Protein AF-A0A7S2JIV0-F1 (afdb_monomer_lite)

Radius of gyration: 20.64 Å; chains: 1; bounding box: 57×29×48 Å

Foldseek 3Di:
DVLVLLVPVVSVVVVVVVVVVVVVVVCVVVVHDDDDPPQPPDDLVPDPPVPQPAQCCSPNNHGNCSPDDPVNVVVVVVVVVVVVVQVVCLVPVPDPVDNGPDDD

Secondary structure (DSSP, 8-state):
-HHHHHHSHHHHHHHHHHHHHHHHHHHHHHTPPPPP-------SSS--TTS-S-TT-SSSSS-TTTT--HHHHHHHHHHHHHHHHHHHHHHH---TT-SS----

Sequence (104 aa):
KLQGECKDPNRRKALLARKAEAKKKAAEEKGEEAPADEKVEIDMEDLDVFAVEDVTDVGTGEPLFANFAYEDWSLLTVRYELHLLLHSFKKDLADPDRPSFMEK

Structure (mmCIF, N/CA/C/O backbone):
data_AF-A0A7S2JIV0-F1
#
_entry.id   AF-A0A7S2JIV0-F1
#
loop_
_atom_site.group_PDB
_atom_site.id
_atom_site.type_symbol
_atom_site.label_atom_id
_atom_site.label_alt_id
_atom_site.label_comp_id
_atom_site.label_asym_id
_atom_site.label_entity_id
_atom_site.label_seq_id
_atom_site.pdbx_PDB_ins_code
_atom_site.Cartn_x
_atom_site.Cartn_y
_atom_site.Cartn_z
_atom_site.occupancy
_atom_site.B_iso_or_equiv
_atom_site.auth_seq_id
_atom_site.auth_comp_id
_atom_site.auth_asym_id
_atom_site.auth_atom_id
_atom_site.pdbx_PDB_model_num
ATOM 1 N N . LYS A 1 1 ? -5.007 10.866 9.360 1.00 45.34 1 LYS A N 1
ATOM 2 C CA . LYS A 1 1 ? -5.883 10.961 10.559 1.00 45.34 1 LYS A CA 1
ATOM 3 C C . LYS A 1 1 ? -6.578 9.628 10.859 1.00 45.34 1 LYS A C 1
ATOM 5 O O . LYS A 1 1 ? -6.435 9.172 11.979 1.00 45.34 1 LYS A O 1
ATOM 10 N N . LEU A 1 2 ? -7.170 8.938 9.870 1.00 46.25 2 LEU A N 1
ATOM 11 C CA . LEU A 1 2 ? -7.821 7.627 10.075 1.00 46.25 2 LEU A CA 1
ATOM 12 C C . LEU A 1 2 ? -6.913 6.502 10.622 1.00 46.25 2 LEU A C 1
ATOM 14 O O . LEU A 1 2 ? -7.365 5.697 11.424 1.00 46.25 2 LEU A O 1
ATOM 18 N N . GLN A 1 3 ? -5.636 6.432 10.227 1.00 44.09 3 GLN A N 1
ATOM 19 C CA . GLN A 1 3 ? -4.742 5.342 10.662 1.00 44.09 3 GLN A CA 1
ATOM 20 C C . GLN A 1 3 ? -4.431 5.352 12.169 1.00 44.09 3 GLN A C 1
ATOM 22 O O . GLN A 1 3 ? -4.336 4.290 12.774 1.00 44.09 3 GLN A O 1
ATOM 27 N N . GLY A 1 4 ? -4.302 6.531 12.790 1.00 52.34 4 GLY A N 1
ATOM 28 C CA . GLY A 1 4 ? -4.055 6.633 14.235 1.00 52.34 4 GLY A CA 1
ATOM 29 C C . GLY A 1 4 ? -5.270 6.215 15.065 1.00 52.34 4 GLY A C 1
ATOM 30 O O . GLY A 1 4 ? -5.126 5.607 16.117 1.00 52.34 4 GLY A O 1
ATOM 31 N N . GLU A 1 5 ? -6.474 6.469 14.551 1.00 48.16 5 GLU A N 1
ATOM 32 C CA . GLU A 1 5 ? -7.735 6.109 15.208 1.00 48.16 5 GLU A CA 1
ATOM 33 C C . GLU A 1 5 ? -8.006 4.594 15.183 1.00 48.16 5 GLU A C 1
ATOM 35 O O . GLU A 1 5 ? -8.701 4.093 16.064 1.00 48.16 5 GLU A O 1
ATOM 40 N N . CYS A 1 6 ? -7.422 3.855 14.231 1.00 51.72 6 CYS A N 1
ATOM 41 C CA . CYS A 1 6 ? -7.519 2.392 14.157 1.00 51.72 6 CYS A CA 1
ATOM 42 C C . CYS A 1 6 ? -6.554 1.654 15.103 1.00 51.72 6 CYS A C 1
ATOM 44 O O . CYS A 1 6 ? -6.814 0.501 15.444 1.00 51.72 6 CYS A O 1
ATOM 46 N N . LYS A 1 7 ? -5.457 2.296 15.536 1.00 55.00 7 LYS A N 1
ATOM 47 C CA . LYS A 1 7 ? -4.461 1.685 16.439 1.00 55.00 7 LYS A CA 1
ATOM 48 C C . LYS A 1 7 ? -4.901 1.674 17.908 1.00 55.00 7 LYS A C 1
ATOM 50 O O . LYS A 1 7 ? -4.462 0.814 18.664 1.00 55.00 7 LYS A O 1
ATOM 55 N N . ASP A 1 8 ? -5.800 2.576 18.308 1.00 67.75 8 ASP A N 1
ATOM 56 C CA . ASP A 1 8 ? -6.370 2.603 19.659 1.00 67.75 8 ASP A CA 1
ATOM 57 C C . ASP A 1 8 ? -7.493 1.548 19.801 1.00 67.75 8 ASP A C 1
ATOM 59 O O . ASP A 1 8 ? -8.554 1.700 19.182 1.00 67.75 8 ASP A O 1
ATOM 63 N N . PRO A 1 9 ? -7.358 0.518 20.661 1.00 58.44 9 PRO A N 1
ATOM 64 C CA . PRO A 1 9 ? -8.304 -0.605 20.725 1.00 58.44 9 PRO A CA 1
ATOM 65 C C . PRO A 1 9 ? -9.745 -0.192 21.073 1.00 58.44 9 PRO A C 1
ATOM 67 O O . PRO A 1 9 ? -10.706 -0.789 20.584 1.00 58.44 9 PRO A O 1
ATOM 70 N N . ASN A 1 10 ? -9.925 0.870 21.864 1.00 68.31 10 ASN A N 1
ATOM 71 C CA . ASN A 1 10 ? -11.253 1.397 22.202 1.00 68.31 10 ASN A CA 1
ATOM 72 C C . ASN A 1 10 ? -11.909 2.138 21.027 1.00 68.31 10 ASN A C 1
ATOM 74 O O . ASN A 1 10 ? -13.118 2.030 20.820 1.00 68.31 10 ASN A O 1
ATOM 78 N N . ARG A 1 11 ? -11.117 2.861 20.227 1.00 61.94 11 ARG A N 1
ATOM 79 C CA . ARG A 1 11 ? -11.609 3.565 19.035 1.00 61.94 11 ARG A CA 1
ATOM 80 C C . ARG A 1 11 ? -11.894 2.588 17.898 1.00 61.94 11 ARG A C 1
ATOM 82 O O . ARG A 1 11 ? -12.904 2.748 17.217 1.00 61.94 11 ARG A O 1
ATOM 89 N N . ARG A 1 12 ? -11.094 1.522 17.780 1.00 59.53 12 ARG A N 1
ATOM 90 C CA . ARG A 1 12 ? -11.320 0.394 16.864 1.00 59.53 12 ARG A CA 1
ATOM 91 C C . ARG A 1 12 ? -12.647 -0.311 17.148 1.00 59.53 12 ARG A C 1
ATOM 93 O O . ARG A 1 12 ? -13.466 -0.450 16.245 1.00 59.53 12 ARG A O 1
ATOM 100 N N . LYS A 1 13 ? -12.922 -0.650 18.416 1.00 65.69 13 LYS A N 1
ATOM 101 C CA . LYS A 1 13 ? -14.218 -1.222 18.833 1.00 65.69 13 LYS A CA 1
ATOM 102 C C . LYS A 1 13 ? -15.396 -0.292 18.526 1.00 65.69 13 LYS A C 1
ATOM 104 O O . LYS A 1 13 ? -16.418 -0.759 18.032 1.00 65.69 13 LYS A O 1
ATOM 109 N N . ALA A 1 14 ? -15.251 1.012 18.765 1.00 71.56 14 ALA A N 1
ATOM 110 C CA . ALA A 1 14 ? -16.298 1.990 18.463 1.00 71.56 14 ALA A CA 1
ATOM 111 C C . ALA A 1 14 ? -16.555 2.142 16.949 1.00 71.56 14 ALA A C 1
ATOM 113 O O . ALA A 1 14 ? -17.705 2.227 16.523 1.00 71.56 14 ALA A O 1
ATOM 114 N N . LEU A 1 15 ? -15.502 2.137 16.125 1.00 66.94 15 LEU A N 1
ATOM 115 C CA . LEU A 1 15 ? -15.609 2.186 14.664 1.00 66.94 15 LEU A CA 1
ATOM 116 C C . LEU A 1 15 ? -16.252 0.920 14.087 1.00 66.94 15 LEU A C 1
ATOM 118 O O . LEU A 1 15 ? -17.114 1.029 13.217 1.00 66.94 15 LEU A O 1
ATOM 122 N N . LEU A 1 16 ? -15.881 -0.258 14.595 1.00 67.19 16 LEU A N 1
ATOM 123 C CA . LEU A 1 16 ? -16.476 -1.537 14.199 1.00 67.19 16 LEU A CA 1
ATOM 124 C C . LEU A 1 16 ? -17.955 -1.616 14.592 1.00 67.19 16 LEU A C 1
ATOM 126 O O . LEU A 1 16 ? -18.778 -1.977 13.758 1.00 67.19 16 LEU A O 1
ATOM 130 N N . ALA A 1 17 ? -18.321 -1.183 15.804 1.00 73.56 17 ALA A N 1
ATOM 131 C CA . ALA A 1 17 ? -19.720 -1.116 16.233 1.00 73.56 17 ALA A CA 1
ATOM 132 C C . ALA A 1 17 ? -20.548 -0.172 15.345 1.00 73.56 17 ALA A C 1
ATOM 134 O O . ALA A 1 17 ? -21.646 -0.514 14.912 1.00 73.56 17 ALA A O 1
ATOM 135 N N . ARG A 1 18 ? -19.990 0.992 14.996 1.00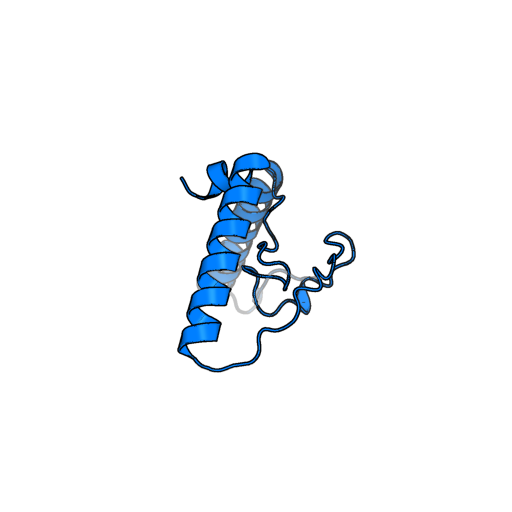 73.25 18 ARG A N 1
ATOM 136 C CA . ARG A 1 18 ? -20.659 1.980 14.143 1.00 73.25 18 ARG A CA 1
ATOM 137 C C . ARG A 1 18 ? -20.791 1.509 12.688 1.00 73.25 18 ARG A C 1
ATOM 139 O O . ARG A 1 18 ? -21.798 1.795 12.044 1.00 73.25 18 ARG A O 1
ATOM 146 N N . LYS A 1 19 ? -19.806 0.763 12.172 1.00 69.94 19 LYS A N 1
ATOM 147 C CA . LYS A 1 19 ? -19.886 0.089 10.864 1.00 69.94 19 LYS A CA 1
ATOM 148 C C . LYS A 1 19 ? -20.888 -1.070 10.878 1.00 69.94 19 LYS A C 1
ATOM 150 O O . LYS A 1 19 ? -21.611 -1.226 9.901 1.00 69.94 19 LYS A O 1
ATOM 155 N N . ALA A 1 20 ? -20.971 -1.836 11.964 1.00 68.12 20 ALA A N 1
ATOM 156 C CA . ALA A 1 20 ? -21.944 -2.915 12.127 1.00 68.12 20 ALA A CA 1
ATOM 157 C C . ALA A 1 20 ? -23.385 -2.381 12.206 1.00 68.12 20 ALA A C 1
ATOM 159 O O . ALA A 1 20 ? -24.271 -2.923 11.551 1.00 68.12 20 ALA A O 1
ATOM 160 N N . GLU A 1 21 ? -23.623 -1.273 12.917 1.00 70.81 21 GLU A N 1
ATOM 161 C CA . GLU A 1 21 ? -24.925 -0.588 12.909 1.00 70.81 21 GLU A CA 1
ATOM 162 C C . GLU A 1 21 ? -25.279 -0.024 11.528 1.00 70.81 21 GLU A C 1
ATOM 164 O O . GLU A 1 21 ? -26.428 -0.121 11.104 1.00 70.81 21 GLU A O 1
ATOM 169 N N . ALA A 1 22 ? -24.306 0.539 10.804 1.00 70.12 22 ALA A N 1
ATOM 170 C CA . ALA A 1 22 ? -24.526 1.021 9.442 1.00 70.12 22 ALA A CA 1
ATOM 171 C C . ALA A 1 22 ? -24.815 -0.130 8.460 1.00 70.12 22 ALA A C 1
ATOM 173 O O . ALA A 1 22 ? -25.721 -0.002 7.641 1.00 70.12 22 ALA A O 1
ATOM 174 N N . LYS A 1 23 ? -24.106 -1.266 8.574 1.00 65.38 23 LYS A N 1
ATOM 175 C CA . LYS A 1 23 ? -24.376 -2.487 7.794 1.00 65.38 23 LYS A CA 1
ATOM 176 C C . LYS A 1 23 ? -25.756 -3.069 8.128 1.00 65.38 23 LYS A C 1
ATOM 178 O O . LYS A 1 23 ? -26.481 -3.410 7.203 1.00 65.38 23 LYS A O 1
ATOM 183 N N . LYS A 1 24 ? -26.166 -3.104 9.405 1.00 63.97 24 LYS A N 1
ATOM 184 C CA . LYS A 1 24 ? -27.520 -3.534 9.806 1.00 63.97 24 LYS A CA 1
ATOM 185 C C . LYS A 1 24 ? -28.613 -2.635 9.235 1.00 63.97 24 LYS A C 1
ATOM 187 O O . LYS A 1 24 ? -29.556 -3.149 8.650 1.00 63.97 24 LYS A O 1
ATOM 192 N N . LYS A 1 25 ? -28.461 -1.310 9.332 1.00 67.81 25 LYS A N 1
ATOM 193 C CA . LYS A 1 25 ? -29.434 -0.363 8.760 1.00 67.81 25 LYS A CA 1
ATOM 194 C C . LYS A 1 25 ? -29.512 -0.453 7.235 1.00 67.81 25 LYS A C 1
ATOM 196 O O . LYS A 1 25 ? -30.600 -0.395 6.680 1.00 67.81 25 LYS A O 1
ATOM 201 N N . ALA A 1 26 ? -28.376 -0.647 6.563 1.00 62.91 26 ALA A N 1
ATOM 202 C CA . ALA A 1 26 ? -28.337 -0.829 5.114 1.00 62.91 26 ALA A CA 1
ATOM 203 C C . ALA A 1 26 ? -28.928 -2.180 4.657 1.00 62.91 26 ALA A C 1
ATOM 205 O O . ALA A 1 26 ? -29.488 -2.249 3.565 1.00 62.91 26 ALA A O 1
ATOM 206 N N . ALA A 1 27 ? -28.817 -3.235 5.473 1.00 58.31 27 ALA A N 1
ATOM 207 C CA . ALA A 1 27 ? -29.440 -4.536 5.220 1.00 58.31 27 ALA A CA 1
ATOM 208 C C . ALA A 1 27 ? -30.961 -4.506 5.471 1.00 58.31 27 ALA A C 1
ATOM 210 O O . ALA A 1 27 ? -31.721 -5.031 4.661 1.00 58.31 27 ALA A O 1
ATOM 211 N N . GLU A 1 28 ? -31.417 -3.808 6.521 1.00 63.81 28 GLU A N 1
ATOM 212 C CA . GLU A 1 28 ? -32.847 -3.579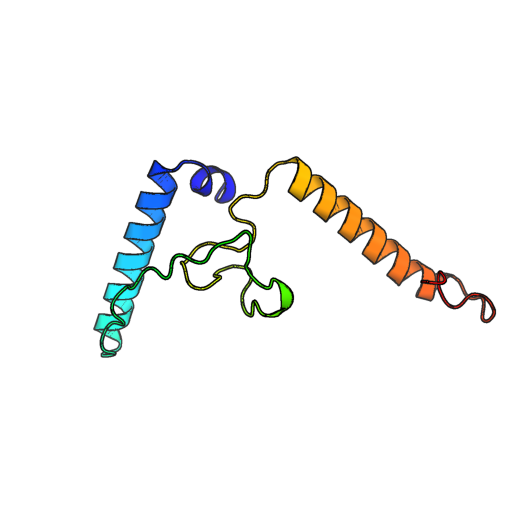 6.793 1.00 63.81 28 GLU A CA 1
ATOM 213 C C . GLU A 1 28 ? -33.528 -2.746 5.694 1.00 63.81 28 GLU A C 1
ATOM 215 O O . GLU A 1 28 ? -34.649 -3.063 5.303 1.00 63.81 28 GLU A O 1
ATOM 220 N N . GLU A 1 29 ? -32.858 -1.730 5.133 1.00 64.38 29 GLU A N 1
ATOM 221 C CA . GLU A 1 29 ? -33.388 -0.962 3.991 1.00 64.38 29 GLU A CA 1
ATOM 222 C C . GLU A 1 29 ? -33.416 -1.757 2.674 1.00 64.38 29 GLU A C 1
ATOM 224 O O . GLU A 1 29 ? -34.197 -1.425 1.780 1.00 64.38 29 GLU A O 1
ATOM 229 N N . LYS A 1 30 ? -32.591 -2.804 2.534 1.00 60.03 30 LYS A N 1
ATOM 230 C CA . LYS A 1 30 ? -32.517 -3.642 1.322 1.00 60.03 30 LYS A CA 1
ATOM 231 C C . LYS A 1 30 ? -33.291 -4.960 1.403 1.00 60.03 30 LYS A C 1
ATOM 233 O O . LYS A 1 30 ? -33.383 -5.645 0.388 1.00 60.03 30 LYS A O 1
ATOM 238 N N . GLY A 1 31 ? -33.886 -5.296 2.548 1.00 46.53 31 GLY A N 1
ATOM 239 C CA . GLY A 1 31 ? -34.717 -6.497 2.701 1.00 46.53 31 GLY A CA 1
ATOM 240 C C . GLY A 1 31 ? -33.959 -7.822 2.553 1.00 46.53 31 GLY A C 1
ATOM 241 O O . GLY A 1 31 ? -34.579 -8.837 2.246 1.00 46.53 31 GLY A O 1
ATOM 242 N N . GLU A 1 32 ? -32.639 -7.819 2.751 1.00 44.56 32 GLU A N 1
ATOM 243 C CA . GLU A 1 32 ? -31.803 -9.025 2.784 1.00 44.56 32 GLU A CA 1
ATOM 244 C C . GLU A 1 32 ? -31.659 -9.504 4.236 1.00 44.56 32 GLU A C 1
ATOM 246 O O . GLU A 1 32 ? -31.314 -8.721 5.125 1.00 44.56 32 GLU A O 1
ATOM 251 N N . GLU A 1 33 ? -31.942 -10.788 4.487 1.00 40.72 33 GLU A N 1
ATOM 252 C CA . GLU A 1 33 ? -31.718 -11.417 5.792 1.00 40.72 33 GLU A CA 1
ATOM 253 C C . GLU A 1 33 ? -30.252 -11.245 6.205 1.00 40.72 33 GLU A C 1
ATOM 255 O O . GLU A 1 33 ? -29.326 -11.608 5.479 1.00 40.72 33 GLU A O 1
ATOM 260 N N . ALA A 1 34 ? -30.054 -10.650 7.383 1.00 40.56 34 ALA A N 1
ATOM 261 C CA . ALA A 1 34 ? -28.741 -10.368 7.937 1.00 40.56 34 ALA A CA 1
ATOM 262 C C . ALA A 1 34 ? -27.907 -11.659 8.026 1.00 40.56 34 ALA A C 1
ATOM 264 O O . ALA A 1 34 ? -28.349 -12.600 8.695 1.00 40.56 34 ALA A O 1
ATOM 265 N N . PRO A 1 35 ? -26.694 -11.720 7.442 1.00 42.50 35 PRO A N 1
ATOM 266 C CA . PRO A 1 35 ? -25.797 -12.813 7.753 1.00 42.50 35 PRO A CA 1
ATOM 267 C C . PRO A 1 35 ? -25.451 -12.696 9.238 1.00 42.50 35 PRO A C 1
ATOM 269 O O . PRO A 1 35 ? -25.063 -11.629 9.730 1.00 42.50 35 PRO A O 1
ATOM 272 N N . ALA A 1 36 ? -25.684 -13.786 9.966 1.00 40.50 36 ALA A N 1
ATOM 273 C CA . ALA A 1 36 ? -25.243 -13.928 11.337 1.00 40.50 36 ALA A CA 1
ATOM 274 C C . ALA A 1 36 ? -23.729 -13.690 11.375 1.00 40.50 36 ALA A C 1
ATOM 276 O O . ALA A 1 36 ? -22.969 -14.327 10.651 1.00 40.50 36 ALA A O 1
ATOM 277 N N . ASP A 1 37 ? -23.336 -12.718 12.193 1.00 45.72 37 ASP A N 1
ATOM 278 C CA . ASP A 1 37 ? -21.969 -12.277 12.451 1.00 45.72 37 ASP A CA 1
ATOM 279 C C . ASP A 1 37 ? -21.224 -13.382 13.224 1.00 45.72 37 ASP A C 1
ATOM 281 O O . ASP A 1 37 ? -20.976 -13.274 14.426 1.00 45.72 37 ASP A O 1
ATOM 285 N N . GLU A 1 38 ? -20.921 -14.497 12.554 1.00 42.81 38 GLU A N 1
ATOM 286 C CA . GLU A 1 38 ? -19.776 -15.316 12.929 1.00 42.81 38 GLU A CA 1
ATOM 287 C C . GLU A 1 38 ? -18.550 -14.482 12.578 1.00 42.81 38 GLU A C 1
ATOM 289 O O . GLU A 1 38 ? -18.145 -14.384 11.421 1.00 42.81 38 GLU A O 1
ATOM 294 N N . LYS A 1 39 ? -17.974 -13.832 13.592 1.00 50.88 39 LYS A N 1
ATOM 295 C CA . LYS A 1 39 ? -16.605 -13.335 13.508 1.00 50.88 39 LYS A CA 1
ATOM 296 C C . LYS A 1 39 ? -15.723 -14.543 13.241 1.00 50.88 39 LYS A C 1
ATOM 298 O O . LYS A 1 39 ? -15.307 -15.220 14.176 1.00 50.88 39 LYS A O 1
ATOM 303 N N . VAL A 1 40 ? -15.495 -14.833 11.967 1.00 57.09 40 VAL A N 1
ATOM 304 C CA . VAL A 1 40 ? -14.457 -15.757 11.545 1.00 57.09 40 VAL A CA 1
ATOM 305 C C . VAL A 1 40 ? -13.170 -15.129 12.057 1.00 57.09 40 VAL A C 1
ATOM 307 O O . VAL A 1 40 ? -12.742 -14.091 11.559 1.00 57.09 40 VAL A O 1
ATOM 310 N N . GLU A 1 41 ? -12.617 -15.663 13.143 1.00 59.47 41 GLU A N 1
ATOM 311 C CA . GLU A 1 41 ? -11.292 -15.269 13.607 1.00 59.47 41 GLU A CA 1
ATOM 312 C C . GLU A 1 41 ? -10.308 -15.758 12.547 1.00 59.47 41 GLU A C 1
ATOM 314 O O . GLU A 1 41 ? -9.915 -16.920 12.520 1.00 59.47 41 GLU A O 1
ATOM 319 N N . ILE A 1 42 ? -10.002 -14.878 11.595 1.00 68.69 42 ILE A N 1
ATOM 320 C CA . ILE A 1 42 ? -8.978 -15.129 10.594 1.00 68.69 42 ILE A CA 1
ATOM 321 C C . ILE A 1 42 ? -7.640 -14.956 11.295 1.00 68.69 42 ILE A C 1
ATOM 323 O O . ILE A 1 42 ? -7.309 -13.857 11.752 1.00 68.69 42 ILE A O 1
ATOM 327 N N . ASP A 1 43 ? -6.892 -16.048 11.382 1.00 76.00 43 ASP A N 1
ATOM 328 C CA . ASP A 1 43 ? -5.508 -16.008 11.817 1.00 76.00 43 ASP A CA 1
ATOM 329 C C . ASP A 1 43 ? -4.685 -15.247 10.769 1.00 76.00 43 ASP A C 1
ATOM 331 O O . ASP A 1 43 ? -4.518 -15.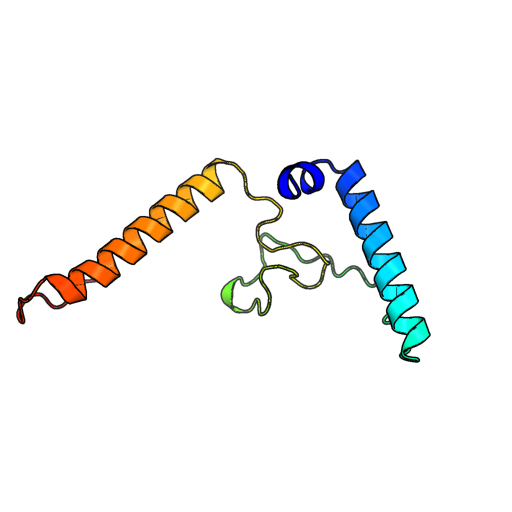704 9.640 1.00 76.00 43 ASP A O 1
ATOM 335 N N . MET A 1 44 ? -4.221 -14.046 11.122 1.00 73.62 44 MET A N 1
ATOM 336 C CA . MET A 1 44 ? -3.434 -13.212 10.212 1.00 73.62 44 MET A CA 1
ATOM 337 C C . MET A 1 44 ? -2.031 -13.780 9.958 1.00 73.62 44 MET A C 1
ATOM 339 O O . MET A 1 44 ? -1.388 -13.352 9.002 1.00 73.62 44 MET A O 1
ATOM 343 N N . GLU A 1 45 ? -1.544 -14.688 10.808 1.00 77.00 45 GLU A N 1
ATOM 344 C CA . GLU A 1 45 ? -0.210 -15.285 10.682 1.00 77.00 45 GLU A CA 1
ATOM 345 C C . GLU A 1 45 ? -0.206 -16.419 9.646 1.00 77.00 45 GLU A C 1
ATOM 347 O O . GLU A 1 45 ? 0.747 -16.532 8.874 1.00 77.00 45 GLU A O 1
ATOM 352 N N . ASP A 1 46 ? -1.308 -17.171 9.561 1.00 82.12 46 ASP A N 1
ATOM 353 C CA . ASP A 1 46 ? -1.494 -18.305 8.642 1.00 82.12 46 ASP A CA 1
ATOM 354 C C . ASP A 1 46 ? -2.350 -17.968 7.398 1.00 82.12 46 ASP A C 1
ATOM 356 O O . ASP A 1 46 ? -2.652 -18.840 6.577 1.00 82.12 46 ASP A O 1
ATOM 360 N N . LEU A 1 47 ? -2.741 -16.701 7.216 1.00 84.50 47 LEU A N 1
ATOM 361 C CA . LEU A 1 47 ? -3.527 -16.257 6.062 1.00 84.50 47 LEU A CA 1
ATOM 362 C C . LEU A 1 47 ? -2.707 -16.310 4.759 1.00 84.50 47 LEU A C 1
ATOM 364 O O . LEU A 1 47 ? -1.672 -15.653 4.631 1.00 84.50 47 LEU A O 1
ATOM 368 N N . ASP A 1 48 ? -3.223 -17.007 3.740 1.00 87.75 48 ASP A N 1
ATOM 369 C CA . ASP A 1 48 ? -2.662 -16.942 2.386 1.00 87.75 48 ASP A CA 1
ATOM 370 C C . ASP A 1 48 ? -2.914 -15.565 1.759 1.00 87.75 48 ASP A C 1
ATOM 372 O O . ASP A 1 48 ? -3.989 -15.255 1.242 1.00 87.75 48 ASP A O 1
ATOM 376 N N . VAL A 1 49 ? -1.870 -14.743 1.782 1.00 87.00 49 VAL A N 1
ATOM 377 C CA . VAL A 1 49 ? -1.876 -13.355 1.316 1.00 87.00 49 VAL A CA 1
ATOM 378 C C . VAL A 1 49 ? -2.198 -13.222 -0.177 1.00 87.00 49 VAL A C 1
ATOM 380 O O . VAL A 1 49 ? -2.668 -12.168 -0.603 1.00 87.00 49 VAL A O 1
ATOM 383 N N . PHE A 1 50 ? -1.947 -14.258 -0.983 1.00 88.12 50 PHE A N 1
ATOM 384 C CA . PHE A 1 50 ? -2.200 -14.226 -2.428 1.00 88.12 50 PHE A CA 1
ATOM 385 C C . PHE A 1 50 ? -3.647 -14.568 -2.788 1.00 88.12 50 PHE A C 1
ATOM 387 O O . PHE A 1 50 ? -4.103 -14.198 -3.870 1.00 88.12 50 PHE A O 1
ATOM 394 N N . ALA A 1 51 ? -4.363 -15.246 -1.891 1.00 88.06 51 ALA A N 1
ATOM 395 C CA . ALA A 1 51 ? -5.779 -15.564 -2.046 1.00 88.06 51 ALA A CA 1
ATOM 396 C C . ALA A 1 51 ? -6.704 -14.428 -1.568 1.00 88.06 51 ALA A C 1
ATOM 398 O O . ALA A 1 51 ? -7.920 -14.518 -1.723 1.00 88.06 51 ALA A O 1
ATOM 399 N N . VAL A 1 52 ? -6.147 -13.355 -0.992 1.00 88.19 52 VAL A N 1
ATOM 400 C CA . VAL A 1 52 ? -6.914 -12.192 -0.529 1.00 88.19 52 VAL A CA 1
ATOM 401 C C . VAL A 1 52 ? -7.417 -11.378 -1.723 1.00 88.19 52 VAL A C 1
ATOM 403 O O . VAL A 1 52 ? -6.633 -10.764 -2.446 1.00 88.19 52 VAL A O 1
ATOM 406 N N . GLU A 1 53 ? -8.738 -11.328 -1.898 1.00 88.81 53 GLU A N 1
ATOM 407 C CA . GLU A 1 53 ? -9.383 -10.533 -2.955 1.0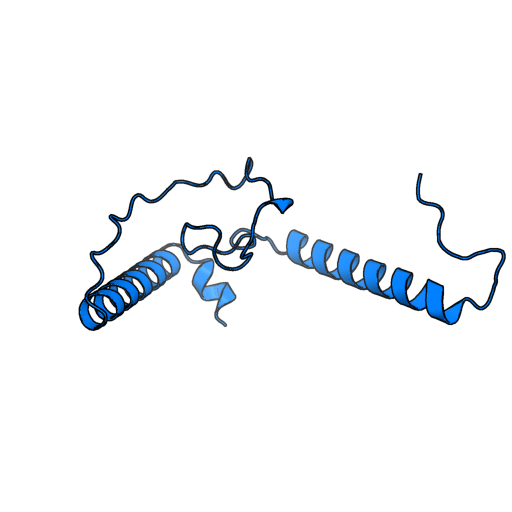0 88.81 53 GLU A CA 1
ATOM 408 C C . GLU A 1 53 ? -9.419 -9.027 -2.633 1.00 88.81 53 GLU A C 1
ATOM 410 O O . GLU A 1 53 ? -9.177 -8.201 -3.514 1.00 88.81 53 GLU A O 1
ATOM 415 N N . ASP A 1 54 ? -9.687 -8.659 -1.372 1.00 87.69 54 ASP A N 1
ATOM 416 C CA . ASP A 1 54 ? -9.734 -7.268 -0.903 1.00 87.69 54 ASP A CA 1
ATOM 417 C C . ASP A 1 54 ? -8.784 -7.053 0.283 1.00 87.69 54 ASP A C 1
ATOM 419 O O . ASP A 1 54 ? -9.012 -7.489 1.409 1.00 87.69 54 ASP A O 1
ATOM 423 N N . VAL A 1 55 ? -7.703 -6.311 0.044 1.00 89.31 55 VAL A N 1
ATOM 424 C CA . VAL A 1 55 ? -6.698 -5.986 1.070 1.00 89.31 55 VAL A CA 1
ATOM 425 C C . VAL A 1 55 ? -7.214 -5.032 2.155 1.00 89.31 55 VAL A C 1
ATOM 427 O O . VAL A 1 55 ? -6.552 -4.846 3.179 1.00 89.31 55 VAL A O 1
ATOM 430 N N . THR A 1 56 ? -8.360 -4.384 1.936 1.00 89.00 56 THR A N 1
ATOM 431 C CA . THR A 1 56 ? -8.973 -3.440 2.879 1.00 89.00 56 THR A CA 1
ATOM 432 C C . THR A 1 56 ? -10.005 -4.081 3.805 1.00 89.00 56 THR A C 1
ATOM 434 O O . THR A 1 56 ? -10.317 -3.494 4.846 1.00 89.00 56 THR A O 1
ATOM 437 N N . ASP A 1 57 ? -10.474 -5.283 3.468 1.00 86.94 57 ASP A N 1
ATOM 438 C CA . ASP A 1 57 ? -11.376 -6.097 4.278 1.00 86.94 57 ASP A CA 1
ATOM 439 C C . ASP A 1 57 ? -11.124 -7.583 3.993 1.00 86.94 57 ASP A C 1
ATOM 441 O O . ASP A 1 57 ? -11.595 -8.126 2.997 1.00 86.94 57 ASP A O 1
ATOM 445 N N . VAL A 1 58 ? -10.403 -8.257 4.893 1.00 83.69 58 VAL A N 1
ATOM 446 C CA . VAL A 1 58 ? -10.102 -9.693 4.739 1.00 83.69 58 VAL A CA 1
ATOM 447 C C . VAL A 1 58 ? -11.271 -10.608 5.141 1.00 83.69 58 VAL A C 1
ATOM 449 O O . VAL A 1 58 ? -11.101 -11.818 5.199 1.00 83.69 58 VAL A O 1
ATOM 452 N N . GLY A 1 59 ? -12.454 -10.054 5.433 1.00 78.19 59 GLY A N 1
ATOM 453 C CA . GLY A 1 59 ? -13.647 -10.785 5.884 1.00 78.19 59 GLY A CA 1
ATOM 454 C C . GLY A 1 59 ? -14.033 -10.498 7.338 1.00 78.19 59 GLY A C 1
ATOM 455 O O . GLY A 1 59 ? -15.152 -10.787 7.756 1.00 78.19 59 GLY A O 1
ATOM 456 N N . THR A 1 60 ? -13.141 -9.866 8.105 1.00 74.44 60 THR A N 1
ATOM 457 C CA . THR A 1 60 ? -13.362 -9.456 9.505 1.00 74.44 60 THR A CA 1
ATOM 458 C C . THR A 1 60 ? -13.701 -7.971 9.656 1.00 74.44 60 THR A C 1
ATOM 460 O O . THR A 1 60 ? -13.932 -7.489 10.769 1.00 74.44 60 THR A O 1
ATOM 463 N N . GLY A 1 61 ? -13.730 -7.212 8.555 1.00 78.88 61 GLY A N 1
ATOM 464 C CA . GLY A 1 61 ? -13.839 -5.754 8.569 1.00 78.88 61 GLY A CA 1
ATOM 465 C C . GLY A 1 61 ? -12.530 -5.034 8.914 1.00 78.88 61 GLY A C 1
ATOM 466 O O . GLY A 1 61 ? -12.545 -3.807 9.091 1.00 78.88 61 GLY A O 1
ATOM 467 N N . GLU A 1 62 ? -11.421 -5.771 9.025 1.00 83.62 62 GLU A N 1
ATOM 468 C CA . GLU A 1 62 ? -10.073 -5.248 9.245 1.00 83.62 62 GLU A CA 1
ATOM 469 C C . GLU A 1 62 ? -9.231 -5.380 7.959 1.00 83.62 62 GLU A C 1
ATOM 471 O O . GLU A 1 62 ? -9.338 -6.383 7.252 1.00 83.62 62 GLU A O 1
ATOM 476 N N . PRO A 1 63 ? -8.405 -4.372 7.618 1.00 90.00 63 PRO A N 1
ATOM 477 C CA . PRO A 1 63 ? -7.509 -4.469 6.474 1.00 90.00 63 PRO A CA 1
ATOM 478 C C . PRO A 1 63 ? -6.338 -5.404 6.774 1.00 90.00 63 PRO A C 1
ATOM 480 O O . PRO A 1 63 ? -5.873 -5.486 7.910 1.00 90.00 63 PRO A O 1
ATOM 483 N N . LEU A 1 64 ? -5.769 -6.002 5.732 1.00 89.44 64 LEU A N 1
ATOM 484 C CA . LEU A 1 64 ? -4.612 -6.897 5.830 1.00 89.44 64 LEU A CA 1
ATOM 485 C C . LEU A 1 64 ? -3.399 -6.235 6.518 1.00 89.44 64 LEU A C 1
ATOM 487 O O . LEU A 1 64 ? -2.632 -6.867 7.233 1.00 89.44 64 LEU A O 1
ATOM 491 N N . PHE A 1 65 ? -3.247 -4.924 6.338 1.00 88.81 65 PHE A N 1
ATOM 492 C CA . PHE A 1 65 ? -2.167 -4.118 6.913 1.00 88.81 65 PHE A CA 1
ATOM 493 C C . PHE A 1 65 ? -2.542 -3.461 8.256 1.00 88.81 65 PHE A C 1
ATOM 495 O O . PHE A 1 65 ? -1.886 -2.505 8.681 1.00 88.81 65 PHE A O 1
ATOM 502 N N . ALA A 1 66 ? -3.603 -3.920 8.935 1.00 88.12 66 ALA A N 1
ATOM 503 C CA . ALA A 1 66 ? -4.084 -3.327 10.190 1.00 88.12 66 ALA A CA 1
ATOM 504 C C . ALA A 1 66 ? -3.000 -3.258 11.278 1.00 88.12 66 ALA A C 1
ATOM 506 O O . ALA A 1 66 ? -2.923 -2.268 12.011 1.00 88.12 66 ALA A O 1
ATOM 507 N N . ASN A 1 67 ? -2.148 -4.283 11.345 1.00 88.19 67 ASN A N 1
ATOM 508 C CA . ASN A 1 67 ? -1.125 -4.437 12.378 1.00 88.19 67 ASN A CA 1
ATOM 509 C C . ASN A 1 67 ? 0.274 -3.965 11.948 1.00 88.19 67 ASN A C 1
ATOM 511 O O . ASN A 1 67 ? 1.227 -4.167 12.693 1.00 88.19 67 ASN A O 1
ATOM 515 N N . PHE A 1 68 ? 0.414 -3.293 10.798 1.00 90.81 68 PHE A N 1
ATOM 516 C CA . PHE A 1 68 ? 1.717 -2.794 10.347 1.00 90.81 68 PHE A CA 1
ATOM 517 C C . PHE A 1 68 ? 2.313 -1.766 11.328 1.00 90.81 68 PHE A C 1
ATOM 519 O O . PHE A 1 68 ? 1.719 -0.718 11.659 1.00 90.81 68 PHE A O 1
ATOM 526 N N . ALA A 1 69 ? 3.536 -2.057 11.758 1.00 91.88 69 ALA A N 1
ATOM 527 C CA . ALA A 1 69 ? 4.423 -1.166 12.477 1.00 91.88 69 ALA A CA 1
ATOM 528 C C . ALA A 1 69 ? 5.133 -0.206 11.510 1.00 91.88 69 ALA A C 1
ATOM 530 O O . ALA A 1 69 ? 4.929 -0.222 10.295 1.00 91.88 69 ALA A O 1
ATOM 531 N N . TYR A 1 70 ? 5.926 0.711 12.060 1.00 93.06 70 TYR A N 1
ATOM 532 C CA . TYR A 1 70 ? 6.631 1.712 11.258 1.00 93.06 70 TYR A CA 1
ATOM 533 C C . TYR A 1 70 ? 7.632 1.061 10.286 1.00 93.06 70 TYR A C 1
ATOM 535 O O . TYR A 1 70 ? 7.793 1.498 9.144 1.00 93.06 70 TYR A O 1
ATOM 543 N N . GLU A 1 71 ? 8.267 -0.013 10.737 1.00 95.06 71 GLU A N 1
ATOM 544 C CA . GLU A 1 71 ? 9.232 -0.818 10.006 1.00 95.06 71 GLU A CA 1
ATOM 545 C C . GLU A 1 71 ? 8.593 -1.475 8.779 1.00 95.06 71 GLU A C 1
ATOM 547 O O . GLU A 1 71 ? 9.181 -1.433 7.700 1.00 95.06 71 GLU A O 1
ATOM 552 N N . ASP A 1 72 ? 7.361 -1.979 8.901 1.00 93.06 72 ASP A N 1
ATOM 553 C CA . ASP A 1 72 ? 6.622 -2.587 7.789 1.00 93.06 72 ASP A CA 1
ATOM 554 C C . ASP A 1 72 ? 6.319 -1.561 6.691 1.00 93.06 72 ASP A C 1
ATOM 556 O O . ASP A 1 72 ? 6.528 -1.819 5.505 1.00 93.06 72 ASP A O 1
ATOM 560 N N . TRP A 1 73 ? 5.902 -0.348 7.073 1.00 93.62 73 TRP A N 1
ATOM 561 C CA . TRP A 1 73 ? 5.686 0.750 6.122 1.00 93.62 73 TRP A CA 1
ATOM 562 C C . TRP A 1 73 ? 6.982 1.207 5.453 1.00 93.62 73 TRP A C 1
ATOM 564 O O . TRP A 1 73 ? 6.990 1.527 4.261 1.00 93.62 73 TRP A O 1
ATOM 574 N N . SER A 1 74 ? 8.083 1.215 6.203 1.00 96.12 74 SER A N 1
ATOM 575 C CA . SER A 1 74 ? 9.404 1.553 5.674 1.00 96.12 74 SER A CA 1
ATOM 576 C C . SER A 1 74 ? 9.864 0.506 4.656 1.00 96.12 74 SER A C 1
ATOM 578 O O . SER A 1 74 ? 10.280 0.856 3.551 1.00 96.12 74 SER A O 1
ATOM 580 N N . LEU A 1 75 ? 9.713 -0.781 4.980 1.00 96.25 75 LEU A N 1
ATOM 581 C CA . LEU A 1 75 ? 10.020 -1.892 4.079 1.00 96.25 75 LEU A CA 1
ATOM 582 C C . LEU A 1 75 ? 9.144 -1.875 2.823 1.00 96.25 75 LEU A C 1
ATOM 584 O O . LEU A 1 75 ? 9.662 -2.064 1.721 1.00 96.25 75 LEU A O 1
ATOM 588 N N . LEU A 1 76 ? 7.841 -1.611 2.965 1.00 95.00 76 LEU A N 1
ATOM 589 C CA . LEU A 1 76 ? 6.927 -1.467 1.831 1.00 95.00 76 LEU A CA 1
ATOM 590 C C . LEU A 1 76 ? 7.370 -0.332 0.902 1.00 95.00 76 LEU A C 1
ATOM 592 O O . LEU A 1 76 ? 7.395 -0.516 -0.314 1.00 95.00 76 LEU A O 1
ATOM 596 N N . THR A 1 77 ? 7.749 0.814 1.470 1.00 96.75 77 THR A N 1
ATOM 597 C CA . THR A 1 77 ? 8.208 1.981 0.703 1.00 96.75 77 THR A CA 1
ATOM 598 C C . THR A 1 77 ? 9.446 1.638 -0.120 1.00 96.75 77 THR A C 1
ATOM 600 O O . THR A 1 77 ? 9.433 1.797 -1.338 1.00 96.75 77 THR A O 1
ATOM 603 N N . VAL A 1 78 ? 10.474 1.067 0.514 1.00 97.19 78 VAL A N 1
ATOM 604 C CA . VAL A 1 78 ? 11.711 0.669 -0.179 1.00 97.19 78 VAL A CA 1
ATOM 605 C C . VAL A 1 78 ? 11.434 -0.384 -1.254 1.00 97.19 78 VAL A C 1
ATOM 607 O O . VAL A 1 78 ? 11.954 -0.288 -2.366 1.00 97.19 78 VAL A O 1
ATOM 610 N N . ARG A 1 79 ? 10.586 -1.382 -0.968 1.00 95.44 79 ARG A N 1
ATOM 611 C CA . ARG A 1 79 ? 10.202 -2.400 -1.957 1.00 95.44 79 ARG A CA 1
ATOM 612 C C . ARG A 1 79 ? 9.513 -1.768 -3.165 1.00 95.44 79 ARG A C 1
ATOM 614 O O . ARG A 1 79 ? 9.809 -2.152 -4.294 1.00 95.44 79 ARG A O 1
ATOM 621 N N . TYR A 1 80 ? 8.615 -0.813 -2.940 1.00 95.88 80 TYR A N 1
ATOM 622 C CA . TYR A 1 80 ? 7.916 -0.111 -4.011 1.00 95.88 80 TYR A CA 1
ATOM 623 C C . TYR A 1 80 ? 8.869 0.743 -4.861 1.00 95.88 80 TYR A C 1
ATOM 625 O O . TYR A 1 80 ? 8.817 0.685 -6.089 1.00 95.88 80 TYR A O 1
ATOM 633 N N . GLU A 1 81 ? 9.789 1.472 -4.229 1.00 96.69 81 GLU A N 1
ATOM 634 C CA . GLU A 1 81 ? 10.809 2.265 -4.924 1.00 96.69 81 GLU A CA 1
ATOM 635 C C . GLU A 1 81 ? 11.723 1.392 -5.792 1.00 96.69 81 GLU A C 1
ATOM 637 O O . GLU A 1 81 ? 11.938 1.693 -6.968 1.00 96.69 81 GLU A O 1
ATOM 642 N N . LEU A 1 82 ? 12.207 0.268 -5.254 1.00 94.56 82 LEU A N 1
ATOM 643 C CA . LEU A 1 82 ? 13.013 -0.691 -6.012 1.00 94.56 82 LEU A CA 1
ATOM 644 C C . LEU A 1 82 ? 12.214 -1.328 -7.153 1.00 94.56 82 LEU A C 1
ATOM 646 O O . LEU A 1 82 ? 12.730 -1.460 -8.260 1.00 94.56 82 LEU A O 1
ATOM 650 N N . HIS A 1 83 ? 10.949 -1.683 -6.920 1.00 92.06 83 HIS A N 1
ATOM 651 C CA . HIS A 1 83 ? 10.078 -2.224 -7.961 1.00 92.06 83 HIS A CA 1
ATOM 652 C C . HIS A 1 83 ? 9.921 -1.242 -9.130 1.00 92.06 83 HIS A C 1
ATOM 654 O O . HIS A 1 83 ? 10.059 -1.643 -10.288 1.00 92.06 83 HIS A O 1
ATOM 660 N N . LEU A 1 84 ? 9.693 0.044 -8.842 1.00 93.19 84 LEU A N 1
ATOM 661 C CA . LEU A 1 84 ? 9.623 1.088 -9.864 1.00 93.19 84 LEU A CA 1
ATOM 662 C C . LEU A 1 84 ? 10.953 1.268 -10.598 1.00 93.19 84 LEU A C 1
ATOM 664 O O . LEU A 1 84 ? 10.947 1.346 -11.825 1.00 93.19 84 LEU A O 1
ATOM 668 N N . LEU A 1 85 ? 12.075 1.282 -9.874 1.00 91.06 85 LEU A N 1
ATOM 669 C CA . LEU A 1 85 ? 13.409 1.396 -10.464 1.00 91.06 85 LEU A CA 1
ATOM 670 C C . LEU A 1 85 ? 13.700 0.245 -11.436 1.00 91.06 85 LEU A C 1
ATOM 672 O O . LEU A 1 85 ? 14.217 0.469 -12.527 1.00 91.06 85 LEU A O 1
ATOM 676 N N . LEU A 1 86 ? 13.336 -0.988 -11.076 1.00 87.88 86 LEU A N 1
ATOM 677 C CA . LEU A 1 86 ? 13.487 -2.152 -11.953 1.00 87.88 86 LEU A CA 1
ATOM 678 C C . LEU A 1 86 ? 12.617 -2.027 -13.215 1.00 87.88 86 LEU A C 1
ATOM 680 O O . LEU A 1 86 ? 13.068 -2.336 -14.320 1.00 87.88 86 LEU A O 1
ATOM 684 N N . HIS A 1 87 ? 11.383 -1.537 -13.068 1.00 87.25 87 HIS A N 1
ATOM 685 C CA . HIS A 1 87 ? 10.470 -1.327 -14.193 1.00 87.25 87 HIS A CA 1
ATOM 686 C C . HIS A 1 87 ? 10.923 -0.202 -15.129 1.00 87.25 87 HIS A C 1
ATOM 688 O O . HIS A 1 87 ? 10.756 -0.328 -16.346 1.00 87.25 87 HIS A O 1
ATOM 694 N N . SER A 1 88 ? 11.480 0.890 -14.597 1.00 88.81 88 SER A N 1
ATOM 695 C CA . SER A 1 88 ? 12.029 1.977 -15.414 1.00 88.81 88 SER A CA 1
ATOM 696 C C . SER A 1 88 ? 13.328 1.558 -16.091 1.00 88.81 88 SER A C 1
ATOM 698 O O . SER A 1 88 ? 13.492 1.802 -17.281 1.00 88.81 88 SER A O 1
ATOM 700 N N . PHE A 1 89 ? 14.198 0.826 -15.388 1.00 85.75 89 PHE A 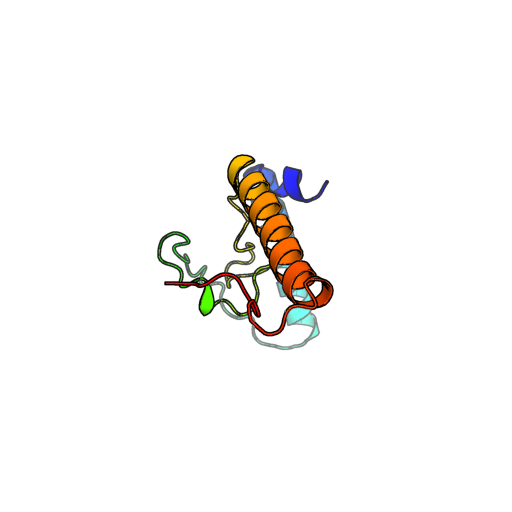N 1
A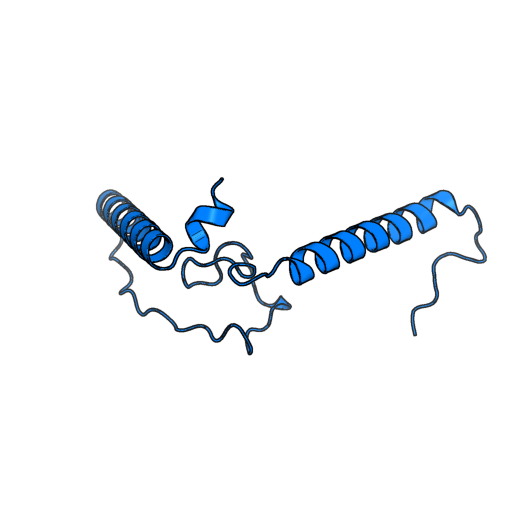TOM 701 C CA . PHE A 1 89 ? 15.461 0.329 -15.929 1.00 85.75 89 PHE A CA 1
ATOM 702 C C . PHE A 1 89 ? 15.257 -0.454 -17.227 1.00 85.75 89 PHE A C 1
ATOM 704 O O . PHE A 1 89 ? 15.892 -0.142 -18.226 1.00 85.75 89 PHE A O 1
ATOM 711 N N . LYS A 1 90 ? 14.300 -1.392 -17.277 1.00 78.06 90 LYS A N 1
ATOM 712 C CA . LYS A 1 90 ? 13.993 -2.142 -18.510 1.00 78.06 90 LYS A CA 1
ATOM 713 C C . LYS A 1 90 ? 13.612 -1.241 -19.696 1.00 78.06 90 LYS A C 1
ATOM 715 O O . LYS A 1 90 ? 13.880 -1.600 -20.839 1.00 78.06 90 LYS A O 1
ATOM 720 N N . LYS A 1 91 ? 12.958 -0.104 -19.445 1.00 82.62 91 LYS A N 1
ATOM 721 C CA . LYS A 1 91 ? 12.565 0.854 -20.492 1.00 82.62 91 LYS A CA 1
ATOM 722 C C . LYS A 1 91 ? 13.740 1.726 -20.939 1.00 82.62 91 LYS A C 1
ATOM 724 O O . LYS A 1 91 ? 13.855 2.002 -22.128 1.00 82.62 91 LYS A O 1
ATOM 729 N N . ASP A 1 92 ? 14.600 2.117 -20.002 1.00 85.94 92 ASP A N 1
ATOM 730 C CA . ASP A 1 92 ? 15.654 3.114 -20.224 1.00 85.94 92 ASP A CA 1
ATOM 731 C C . ASP A 1 92 ? 16.990 2.512 -20.689 1.00 85.94 92 ASP A C 1
ATOM 733 O O . ASP A 1 92 ? 17.831 3.213 -21.244 1.00 85.94 92 ASP A O 1
ATOM 737 N N . LEU A 1 93 ? 17.201 1.215 -20.470 1.00 85.12 93 LEU A N 1
ATOM 738 C CA . LEU A 1 93 ? 18.492 0.550 -20.646 1.00 85.12 93 LEU A CA 1
ATOM 739 C C . LEU A 1 93 ? 18.985 0.472 -22.094 1.00 85.12 93 LEU A C 1
ATOM 741 O O . LEU A 1 93 ? 20.192 0.410 -22.297 1.00 85.12 93 LEU A O 1
ATOM 745 N N . ALA A 1 94 ? 18.082 0.499 -23.081 1.00 72.81 94 ALA A N 1
ATOM 746 C CA . ALA A 1 94 ? 18.395 0.525 -24.518 1.00 72.81 94 ALA A CA 1
ATOM 747 C C . ALA A 1 94 ? 19.502 -0.462 -24.976 1.00 72.81 94 ALA A C 1
ATOM 749 O O . ALA A 1 94 ? 20.152 -0.231 -25.995 1.00 72.81 94 ALA A O 1
ATOM 750 N N . ASP A 1 95 ? 19.698 -1.563 -24.243 1.00 81.31 95 ASP A N 1
ATOM 751 C CA . ASP A 1 95 ? 20.724 -2.580 -24.482 1.00 81.31 95 ASP A CA 1
ATOM 752 C C . ASP A 1 95 ? 20.041 -3.949 -24.671 1.00 81.31 95 ASP A C 1
ATOM 754 O O . ASP A 1 95 ? 19.481 -4.498 -23.712 1.00 81.31 95 ASP A O 1
ATOM 758 N N . PRO A 1 96 ? 20.043 -4.505 -25.898 1.00 79.81 96 PRO A N 1
ATOM 759 C CA . PRO A 1 96 ? 19.400 -5.782 -26.192 1.00 79.81 96 PRO A CA 1
ATOM 760 C C . PRO A 1 96 ? 20.076 -6.982 -25.510 1.00 79.81 96 PRO A C 1
ATOM 762 O O . PRO A 1 96 ? 19.407 -7.994 -25.304 1.00 79.81 96 PRO A O 1
ATOM 765 N N . ASP A 1 97 ? 21.347 -6.875 -25.109 1.00 82.31 97 ASP A N 1
ATOM 766 C CA . ASP A 1 97 ? 22.085 -7.952 -24.434 1.00 82.31 97 ASP A CA 1
ATOM 767 C C . ASP A 1 97 ? 21.855 -7.957 -22.912 1.00 82.31 97 ASP A C 1
ATOM 769 O O . ASP A 1 97 ? 22.277 -8.878 -22.204 1.00 82.31 97 ASP A O 1
ATOM 773 N N . ARG A 1 98 ? 21.158 -6.942 -22.383 1.00 76.81 98 ARG A N 1
ATOM 774 C CA . ARG A 1 98 ? 20.829 -6.807 -20.957 1.00 76.81 98 ARG A CA 1
ATOM 775 C C . ARG A 1 98 ? 19.342 -6.514 -20.751 1.00 76.81 98 ARG A C 1
ATOM 777 O O . ARG A 1 98 ? 19.007 -5.476 -20.224 1.00 76.81 98 ARG A O 1
ATOM 784 N N . PRO A 1 99 ? 18.399 -7.398 -21.090 1.00 71.50 99 PRO A N 1
ATOM 785 C CA . PRO A 1 99 ? 16.972 -7.063 -21.013 1.00 71.50 99 PRO A CA 1
ATOM 786 C C . PRO A 1 99 ? 16.416 -6.899 -19.581 1.00 71.50 99 PRO A C 1
ATOM 788 O O . PRO A 1 99 ? 15.372 -6.267 -19.398 1.00 71.50 99 PRO A O 1
ATOM 791 N N . SER A 1 100 ? 17.063 -7.480 -18.563 1.00 71.50 100 SER A N 1
ATOM 792 C CA . SER A 1 100 ? 16.697 -7.337 -17.146 1.00 71.50 100 SER A CA 1
ATOM 793 C C . SER A 1 100 ? 17.850 -7.742 -16.222 1.00 71.50 100 SER A C 1
ATOM 795 O O . SER A 1 100 ? 18.880 -8.254 -16.666 1.00 71.50 100 SER A O 1
ATOM 797 N N . PHE A 1 101 ? 17.661 -7.562 -14.914 1.00 72.69 101 PHE A N 1
ATOM 798 C CA . PHE A 1 101 ? 18.461 -8.272 -13.918 1.00 72.69 101 PHE A CA 1
ATOM 799 C C . PHE A 1 101 ? 18.096 -9.764 -13.958 1.00 72.69 101 PHE A C 1
ATOM 801 O O . PHE A 1 101 ? 16.922 -10.108 -14.098 1.00 72.69 101 PHE A O 1
ATOM 808 N N . MET A 1 102 ? 19.098 -10.642 -13.895 1.00 69.44 102 MET A N 1
ATOM 809 C CA . MET A 1 102 ? 18.891 -12.092 -13.838 1.00 69.44 102 MET A CA 1
ATOM 810 C C . MET A 1 102 ? 18.338 -12.458 -12.453 1.00 69.44 102 MET A C 1
ATOM 812 O O . MET A 1 102 ? 19.071 -12.364 -11.467 1.00 69.44 102 MET A O 1
ATOM 816 N N . GLU A 1 103 ? 17.070 -12.860 -12.372 1.00 57.00 103 GLU A N 1
ATOM 817 C CA . GLU A 1 103 ? 16.544 -13.581 -11.206 1.00 57.00 103 GLU A CA 1
ATOM 818 C C . GLU A 1 103 ? 17.026 -15.038 -11.273 1.00 57.00 103 GLU A C 1
ATOM 820 O O . GLU A 1 103 ? 17.049 -15.637 -12.351 1.00 57.00 103 GLU A O 1
ATOM 825 N N . LYS A 1 104 ? 17.484 -15.578 -10.141 1.00 44.12 104 LYS A N 1
ATOM 826 C CA . LYS A 1 104 ? 17.835 -16.997 -9.999 1.00 44.12 104 LYS A CA 1
ATOM 827 C C . LYS A 1 104 ? 16.651 -17.783 -9.472 1.00 44.12 104 LYS A C 1
ATOM 829 O O . LYS A 1 104 ? 15.978 -17.239 -8.571 1.00 44.12 104 LYS A O 1
#

Organism: NCBI:txid1333877

pLDDT: mean 74.22, std 16.6, range [40.5, 97.19]